Protein AF-A0AAD4HD82-F1 (afdb_monomer_lite)

Sequence (144 aa):
MLFIKELATAGPNADLLGCRVVEIYLRVQLGIKASDGARHDEAADHFTAAVNASALSSKIIHLIYEDLVMLFGWDLRSLLLTTHQKRCQAFLSAGKLDEALKAHQYMMDAIDETAKASCHDWSNEFKEQCNTLAAPYATTSTAP

Secondary structure (DSSP, 8-state):
---HHHHHTT-TT--HHHHHHHHHHHHHHHHHHHHHTT-HHHHHHHHHHHHHHHHTTTTTHHHHHHHHHHHH---HHHHHHHHHHHHHHHHHHTT-HHHHHHHHHHHHHHS-HHHHHHTHHHHHHHHHHHHHHHGGGSSS----

Structure (mmCIF, N/CA/C/O backbone):
data_AF-A0AAD4HD82-F1
#
_entry.id   AF-A0AAD4HD82-F1
#
loop_
_atom_site.group_PDB
_atom_site.id
_atom_site.type_symbol
_atom_site.label_atom_id
_atom_site.label_alt_id
_atom_site.label_comp_id
_atom_site.label_asym_id
_atom_site.label_entity_id
_atom_site.label_seq_id
_atom_site.pdbx_PDB_ins_code
_atom_site.Cartn_x
_atom_site.Cartn_y
_atom_site.Cartn_z
_atom_site.occupancy
_atom_site.B_iso_or_equiv
_atom_site.auth_seq_id
_atom_site.auth_comp_id
_atom_site.auth_asym_id
_atom_site.auth_atom_id
_atom_site.pdbx_PDB_model_num
ATOM 1 N N . MET A 1 1 ? -9.422 -7.283 -20.605 1.00 41.50 1 MET A N 1
ATOM 2 C CA . MET A 1 1 ? -8.234 -6.991 -19.776 1.00 41.50 1 MET A CA 1
ATOM 3 C C . MET A 1 1 ? -7.408 -8.266 -19.766 1.00 41.50 1 MET A C 1
ATOM 5 O O . MET A 1 1 ? -7.819 -9.211 -19.109 1.00 41.50 1 MET A O 1
ATOM 9 N N . LEU A 1 2 ? -6.375 -8.354 -20.615 1.00 45.62 2 LEU A N 1
ATOM 10 C CA . LEU A 1 2 ? -5.562 -9.572 -20.730 1.00 45.62 2 LEU A CA 1
ATOM 11 C C . LEU A 1 2 ? -4.8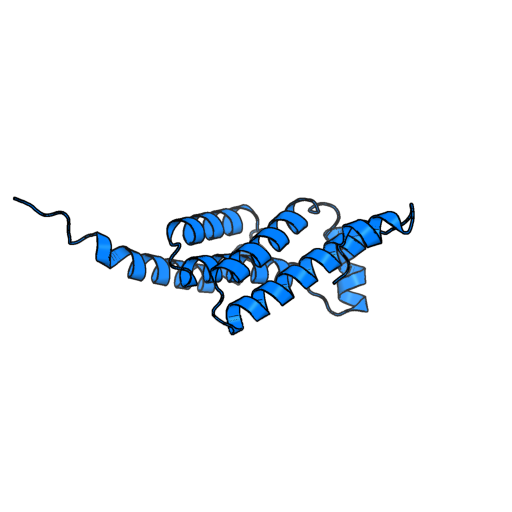33 -9.820 -19.409 1.00 45.62 2 LEU A C 1
ATOM 13 O O . LEU A 1 2 ? -4.219 -8.909 -18.848 1.00 45.62 2 LEU A O 1
ATOM 17 N N . PHE A 1 3 ? -4.940 -11.045 -18.902 1.00 55.19 3 PHE A N 1
ATOM 18 C CA . PHE A 1 3 ? -4.250 -11.458 -17.690 1.00 55.19 3 PHE A CA 1
ATOM 19 C C . PHE A 1 3 ? -2.746 -11.459 -17.967 1.00 55.19 3 PHE A C 1
ATOM 21 O O . PHE A 1 3 ? -2.297 -11.984 -18.978 1.00 55.19 3 PHE A O 1
ATOM 28 N N . ILE A 1 4 ? -1.949 -10.952 -17.028 1.00 54.84 4 ILE A N 1
ATOM 29 C CA . ILE A 1 4 ? -0.473 -10.990 -17.057 1.00 54.84 4 ILE A CA 1
ATOM 30 C C . ILE A 1 4 ? 0.065 -12.407 -17.378 1.00 54.84 4 ILE A C 1
ATOM 32 O O . ILE A 1 4 ? 1.123 -12.557 -17.985 1.00 54.84 4 ILE A O 1
ATOM 36 N N . LYS A 1 5 ? -0.712 -13.454 -17.059 1.00 52.59 5 LYS A N 1
ATOM 37 C CA . LYS A 1 5 ? -0.440 -14.853 -17.424 1.00 52.59 5 LYS A CA 1
ATOM 38 C C . LYS A 1 5 ? -0.403 -15.115 -18.939 1.00 52.59 5 LYS A C 1
ATOM 40 O O . LYS A 1 5 ? 0.426 -15.906 -19.367 1.00 52.59 5 LYS A O 1
ATOM 45 N N . GLU A 1 6 ? -1.242 -14.455 -19.739 1.00 54.25 6 GLU A N 1
ATOM 46 C CA . GLU A 1 6 ? -1.267 -14.605 -21.207 1.00 54.25 6 GLU A CA 1
ATOM 47 C C . GLU A 1 6 ? -0.080 -13.895 -21.882 1.00 54.25 6 GLU A C 1
ATOM 49 O O . GLU A 1 6 ? 0.453 -14.371 -22.885 1.00 54.25 6 GLU A O 1
ATOM 54 N N . LEU A 1 7 ? 0.398 -12.792 -21.295 1.00 53.09 7 LEU A N 1
ATOM 55 C CA . LEU A 1 7 ? 1.620 -12.106 -21.733 1.00 53.09 7 LEU A CA 1
ATOM 56 C C . LEU A 1 7 ? 2.879 -12.940 -21.454 1.00 53.09 7 LEU A C 1
ATOM 58 O O . LEU A 1 7 ? 3.776 -12.991 -22.291 1.00 53.09 7 LEU A O 1
ATOM 62 N N . ALA A 1 8 ? 2.923 -13.657 -20.327 1.00 52.84 8 ALA A N 1
ATOM 63 C CA . ALA A 1 8 ? 4.030 -14.556 -19.995 1.00 52.84 8 ALA A CA 1
ATOM 64 C C . ALA A 1 8 ? 4.108 -15.791 -20.917 1.00 52.84 8 ALA A C 1
ATOM 66 O O . ALA A 1 8 ? 5.189 -16.338 -21.121 1.00 52.84 8 ALA A O 1
ATOM 67 N N . THR A 1 9 ? 2.987 -16.221 -21.508 1.00 55.53 9 THR A N 1
ATOM 68 C CA . THR A 1 9 ? 2.963 -17.332 -22.476 1.00 55.53 9 THR A CA 1
ATOM 69 C C . THR A 1 9 ? 3.421 -16.945 -23.885 1.00 55.53 9 THR A C 1
ATOM 71 O O . THR A 1 9 ? 3.712 -17.832 -24.683 1.00 55.53 9 THR A O 1
ATOM 74 N N . ALA A 1 10 ? 3.515 -15.648 -24.204 1.00 55.28 10 ALA A N 1
ATOM 75 C CA . ALA A 1 10 ? 3.804 -15.166 -25.558 1.00 55.28 10 ALA A CA 1
ATOM 76 C C . ALA A 1 10 ? 5.298 -15.172 -25.948 1.00 55.28 10 ALA A C 1
ATOM 78 O O . ALA A 1 10 ? 5.621 -14.903 -27.105 1.00 55.28 10 ALA A O 1
ATOM 79 N N . GLY A 1 11 ? 6.225 -15.522 -25.048 1.00 50.00 11 GLY A N 1
ATOM 80 C CA . GLY A 1 11 ? 7.613 -15.747 -25.453 1.00 50.00 11 GLY A CA 1
ATOM 81 C C . GLY A 1 11 ? 8.551 -16.171 -24.319 1.00 50.00 11 GLY A C 1
ATOM 82 O O . GLY A 1 11 ? 8.483 -15.601 -23.232 1.00 50.00 11 GLY A O 1
ATOM 83 N N . PRO A 1 12 ? 9.500 -17.096 -24.568 1.00 48.62 12 PRO A N 1
ATOM 84 C CA . PRO A 1 12 ? 10.480 -17.573 -23.580 1.00 48.62 12 PRO A CA 1
ATOM 85 C C . PRO A 1 12 ? 11.552 -16.527 -23.204 1.00 48.62 12 PRO A C 1
ATOM 87 O O . PRO A 1 12 ? 12.563 -16.869 -22.604 1.00 48.62 12 PRO A O 1
ATOM 90 N N . ASN A 1 13 ? 11.335 -15.261 -23.568 1.00 52.34 13 ASN A N 1
ATOM 91 C CA . ASN A 1 13 ? 12.259 -14.141 -23.405 1.00 52.34 13 ASN A CA 1
ATOM 92 C C . ASN A 1 13 ? 11.545 -12.875 -22.892 1.00 52.34 13 ASN A C 1
ATOM 94 O O . ASN A 1 13 ? 12.055 -11.768 -23.051 1.00 52.34 13 ASN A O 1
ATOM 98 N N . ALA A 1 14 ? 10.332 -13.017 -22.340 1.00 55.97 14 ALA A N 1
ATOM 99 C CA . ALA A 1 14 ? 9.658 -11.906 -21.686 1.00 55.97 14 ALA A CA 1
ATOM 100 C C . ALA A 1 14 ? 10.519 -11.467 -20.500 1.00 55.97 14 ALA A C 1
ATOM 102 O O . ALA A 1 14 ? 10.814 -12.275 -19.617 1.00 55.97 14 ALA A O 1
ATOM 103 N N . ASP A 1 15 ? 10.942 -10.205 -20.504 1.00 69.12 15 ASP A N 1
ATOM 104 C CA . ASP A 1 15 ? 11.622 -9.595 -19.372 1.00 69.12 15 ASP A CA 1
ATOM 105 C C . ASP A 1 15 ? 10.680 -9.633 -18.160 1.00 69.12 15 ASP A C 1
ATOM 107 O O . ASP A 1 15 ? 9.839 -8.757 -17.954 1.00 69.12 15 ASP A O 1
ATOM 111 N N . LEU A 1 16 ? 10.793 -10.709 -17.375 1.00 71.44 16 LEU A N 1
ATOM 112 C CA . LEU A 1 16 ? 9.986 -10.982 -16.187 1.00 71.44 16 LEU A CA 1
ATOM 113 C C . LEU A 1 16 ? 10.022 -9.806 -15.206 1.00 71.44 16 LEU A C 1
ATOM 115 O O . LEU A 1 16 ? 9.098 -9.633 -14.412 1.00 71.44 16 LEU A O 1
ATOM 119 N N . LEU A 1 17 ? 11.082 -9.004 -15.258 1.00 71.00 17 LEU A N 1
ATOM 120 C CA . LEU A 1 17 ? 11.306 -7.874 -14.380 1.00 71.00 17 LEU A CA 1
ATOM 121 C C . LEU A 1 17 ? 10.575 -6.642 -14.896 1.00 71.00 17 LEU A C 1
ATOM 123 O O . LEU A 1 17 ? 9.790 -6.067 -14.144 1.00 71.00 17 LEU A O 1
ATOM 127 N N . GLY A 1 18 ? 10.713 -6.316 -16.182 1.00 72.00 18 GLY A N 1
ATOM 128 C CA . GLY A 1 18 ? 9.874 -5.322 -16.849 1.00 72.00 18 GLY A CA 1
ATOM 129 C C . GLY A 1 18 ? 8.381 -5.614 -16.668 1.00 72.00 18 GLY A C 1
ATOM 130 O O . GLY A 1 18 ? 7.620 -4.733 -16.267 1.00 72.00 18 GLY A O 1
ATOM 131 N N . CYS A 1 19 ? 7.955 -6.873 -16.832 1.00 77.69 19 CYS A N 1
ATOM 132 C CA . CYS A 1 19 ? 6.569 -7.281 -16.580 1.00 77.69 19 CYS A CA 1
ATOM 133 C C . CYS A 1 19 ? 6.131 -7.034 -15.129 1.00 77.69 19 CYS A C 1
ATOM 135 O O . CYS A 1 19 ? 5.007 -6.586 -14.902 1.00 77.69 19 CYS A O 1
ATOM 137 N N . ARG A 1 20 ? 7.003 -7.287 -14.146 1.00 78.44 20 ARG A N 1
ATOM 138 C CA . ARG A 1 20 ? 6.706 -7.034 -12.727 1.00 78.44 20 ARG A CA 1
ATOM 139 C C . ARG A 1 20 ? 6.630 -5.554 -12.396 1.00 78.44 20 ARG A C 1
ATOM 141 O O . ARG A 1 20 ? 5.742 -5.160 -11.649 1.00 78.44 20 ARG A O 1
ATOM 148 N N . VAL A 1 21 ? 7.517 -4.729 -12.946 1.00 77.75 21 VAL A N 1
ATOM 149 C CA . VAL A 1 21 ? 7.445 -3.272 -12.764 1.00 77.75 21 VAL A CA 1
ATOM 150 C C . VAL A 1 21 ? 6.123 -2.745 -13.326 1.00 77.75 21 VAL A C 1
ATOM 152 O O . VAL A 1 21 ? 5.422 -1.992 -12.649 1.00 77.75 21 VAL A O 1
ATOM 155 N N . VAL A 1 22 ? 5.742 -3.191 -14.527 1.00 81.44 22 VAL A N 1
ATOM 156 C CA . VAL A 1 22 ? 4.450 -2.843 -15.132 1.00 81.44 22 VAL A CA 1
ATOM 157 C C . VAL A 1 22 ? 3.288 -3.336 -14.266 1.00 81.44 22 VAL A C 1
ATOM 159 O O . VAL A 1 22 ? 2.336 -2.588 -14.052 1.00 81.44 22 VAL A O 1
ATOM 162 N N . GLU A 1 23 ? 3.360 -4.551 -13.716 1.00 86.44 23 GLU A N 1
ATOM 163 C CA . GLU A 1 23 ? 2.347 -5.065 -12.789 1.00 86.44 23 GLU A CA 1
ATOM 164 C C . GLU A 1 23 ? 2.206 -4.177 -11.548 1.00 86.44 23 GLU A C 1
ATOM 166 O O . GLU A 1 23 ? 1.089 -3.770 -11.227 1.00 86.44 23 GLU A O 1
ATOM 171 N N . ILE A 1 24 ? 3.313 -3.839 -10.879 1.00 87.12 24 ILE A N 1
ATOM 172 C CA . ILE A 1 24 ? 3.317 -2.955 -9.705 1.00 87.12 24 ILE A CA 1
ATOM 173 C C . ILE A 1 24 ? 2.646 -1.629 -10.062 1.00 87.12 24 ILE A C 1
ATOM 175 O O . ILE A 1 24 ? 1.708 -1.215 -9.382 1.00 87.12 24 ILE A O 1
ATOM 179 N N . TYR A 1 25 ? 3.064 -0.998 -11.162 1.00 86.62 25 TYR A N 1
ATOM 180 C CA . TYR A 1 25 ? 2.494 0.270 -11.608 1.00 86.62 25 TYR A CA 1
ATOM 181 C C . TYR A 1 25 ? 0.983 0.166 -11.861 1.00 86.62 25 TYR A C 1
ATOM 183 O O . TYR A 1 25 ? 0.209 0.976 -11.347 1.00 86.62 25 TYR A O 1
ATOM 191 N N . LEU A 1 26 ? 0.534 -0.854 -12.598 1.00 90.56 26 LEU A N 1
ATOM 192 C CA . LEU A 1 26 ? -0.886 -1.068 -12.883 1.00 90.56 26 LEU A CA 1
ATOM 193 C C . LEU A 1 26 ? -1.699 -1.285 -11.605 1.00 90.56 26 LEU A C 1
ATOM 195 O O . LEU A 1 26 ? -2.785 -0.722 -11.470 1.00 90.56 26 LEU A O 1
ATOM 199 N N . ARG A 1 27 ? -1.180 -2.061 -10.648 1.00 94.75 27 ARG A N 1
ATOM 200 C CA . ARG A 1 27 ? -1.826 -2.275 -9.346 1.00 94.75 27 ARG A CA 1
ATOM 201 C C . ARG A 1 27 ? -1.955 -0.972 -8.564 1.00 94.75 27 ARG A C 1
ATOM 203 O O . ARG A 1 27 ? -3.026 -0.705 -8.031 1.00 94.75 27 ARG A O 1
ATOM 210 N N . VAL A 1 28 ? -0.923 -0.131 -8.558 1.00 93.00 28 VAL A N 1
ATOM 211 C CA . VAL A 1 28 ? -0.982 1.194 -7.923 1.00 93.00 28 VAL A CA 1
ATOM 212 C C . VAL A 1 28 ? -2.050 2.069 -8.578 1.00 93.00 28 VAL A C 1
ATOM 214 O O . VAL A 1 28 ? -2.867 2.658 -7.875 1.00 93.00 28 VAL A O 1
ATOM 217 N N . GLN A 1 29 ? -2.102 2.116 -9.912 1.00 94.25 29 GLN A N 1
ATOM 218 C CA . GLN A 1 29 ? -3.106 2.903 -10.637 1.00 94.25 29 GLN A CA 1
ATOM 219 C C . GLN A 1 29 ? -4.537 2.417 -10.377 1.00 94.25 29 GLN A C 1
ATOM 221 O O . GLN A 1 29 ? -5.447 3.228 -10.207 1.00 94.25 29 GLN A O 1
ATOM 226 N N . LEU A 1 30 ? -4.750 1.100 -10.319 1.00 96.75 30 LEU A N 1
ATOM 227 C CA . LEU A 1 30 ? -6.048 0.526 -9.959 1.00 96.75 30 LEU A CA 1
ATOM 228 C C . LEU A 1 30 ? -6.427 0.859 -8.512 1.00 96.75 30 LEU A C 1
ATOM 230 O O . LEU A 1 30 ? -7.562 1.259 -8.265 1.00 96.75 30 LEU A O 1
ATOM 234 N N . GLY A 1 31 ? -5.475 0.771 -7.580 1.00 97.31 31 GLY A N 1
ATOM 235 C CA . GLY A 1 31 ? -5.683 1.153 -6.186 1.00 97.31 31 GLY A CA 1
ATOM 236 C C . GLY A 1 31 ? -6.085 2.620 -6.036 1.00 97.31 31 GLY A C 1
ATOM 237 O O . GLY A 1 31 ? -7.051 2.913 -5.341 1.00 97.31 31 GLY A O 1
ATOM 238 N N . ILE A 1 32 ? -5.421 3.536 -6.752 1.00 96.19 32 ILE A N 1
ATOM 239 C CA . ILE A 1 32 ? -5.771 4.968 -6.762 1.00 96.19 32 ILE A CA 1
ATOM 240 C C . ILE A 1 32 ? -7.202 5.171 -7.271 1.00 96.19 32 ILE A C 1
ATOM 242 O O . ILE A 1 32 ? -8.006 5.800 -6.592 1.00 96.19 32 ILE A O 1
ATOM 246 N N . LYS A 1 33 ? -7.561 4.566 -8.410 1.00 97.50 33 LYS A N 1
ATOM 247 C CA . LYS A 1 33 ? -8.926 4.658 -8.959 1.00 97.50 33 LYS A CA 1
ATOM 248 C C . LYS A 1 33 ? -9.989 4.085 -8.020 1.00 97.50 33 LYS A C 1
ATOM 250 O O . LYS A 1 33 ? -11.115 4.580 -7.994 1.00 97.50 33 LYS A O 1
ATOM 255 N N . ALA A 1 34 ? -9.668 3.017 -7.293 1.00 97.50 34 ALA A N 1
ATOM 256 C CA . ALA A 1 34 ? -10.557 2.450 -6.287 1.00 97.50 34 ALA A CA 1
ATOM 257 C C . ALA A 1 34 ? -10.704 3.392 -5.081 1.00 97.50 34 ALA A C 1
ATOM 259 O O . ALA A 1 34 ? -11.831 3.642 -4.656 1.00 97.50 34 ALA A O 1
ATOM 260 N N . SER A 1 35 ? -9.606 3.987 -4.597 1.00 94.88 35 SER A N 1
ATOM 261 C CA . SER A 1 35 ? -9.622 5.003 -3.535 1.00 94.88 35 SER A CA 1
ATOM 262 C C . SER A 1 35 ? -10.459 6.226 -3.909 1.00 94.88 35 SER A C 1
ATOM 264 O O . SER A 1 35 ? -11.321 6.614 -3.124 1.00 94.88 35 SER A O 1
ATOM 266 N N . ASP A 1 36 ? -10.261 6.789 -5.104 1.00 96.44 36 ASP A N 1
ATOM 267 C CA . ASP A 1 36 ? -11.011 7.957 -5.592 1.00 96.44 36 ASP A CA 1
ATOM 268 C C . ASP A 1 36 ? -12.513 7.654 -5.723 1.00 96.44 36 ASP A C 1
ATOM 270 O O . ASP A 1 36 ? -13.361 8.525 -5.546 1.00 96.44 36 ASP A O 1
ATOM 274 N N . GLY A 1 37 ? -12.850 6.392 -6.004 1.00 95.94 37 GLY A N 1
ATOM 275 C CA . GLY A 1 37 ? -14.220 5.890 -6.045 1.00 95.94 37 GLY A CA 1
ATOM 276 C C . GLY A 1 37 ? -14.775 5.410 -4.700 1.00 95.94 37 GLY A C 1
ATOM 277 O O . GLY A 1 37 ? -15.787 4.713 -4.717 1.00 95.94 37 GLY A O 1
ATOM 278 N N . ALA A 1 38 ? -14.112 5.704 -3.574 1.00 95.81 38 ALA A N 1
ATOM 279 C CA . ALA A 1 38 ? -14.470 5.261 -2.219 1.00 95.81 38 ALA A CA 1
ATOM 280 C C . ALA A 1 38 ? -14.586 3.728 -2.032 1.00 95.81 38 ALA A C 1
ATOM 282 O O . ALA A 1 38 ? -15.199 3.243 -1.081 1.00 95.81 38 ALA A O 1
ATOM 283 N N . ARG A 1 39 ? -13.973 2.933 -2.919 1.00 97.50 39 ARG A N 1
ATOM 284 C CA . ARG A 1 39 ? -13.907 1.464 -2.829 1.00 97.50 39 ARG A CA 1
ATOM 285 C C . ARG A 1 39 ? -12.654 1.054 -2.059 1.00 97.50 39 ARG A C 1
ATOM 287 O O . ARG A 1 39 ? -11.693 0.537 -2.624 1.00 97.50 39 ARG A O 1
ATOM 294 N N . HIS A 1 40 ? -12.642 1.355 -0.763 1.00 97.00 40 HIS A N 1
ATOM 295 C CA . HIS A 1 40 ? -11.437 1.272 0.069 1.00 97.00 40 HIS A CA 1
ATOM 296 C C . HIS A 1 40 ? -10.895 -0.155 0.253 1.00 97.00 40 HIS A C 1
ATOM 298 O O . HIS A 1 40 ? -9.678 -0.331 0.263 1.00 97.00 40 HIS A O 1
ATOM 304 N N . ASP A 1 41 ? -11.761 -1.172 0.296 1.00 97.62 41 ASP A N 1
ATOM 305 C CA . ASP A 1 41 ? -11.337 -2.580 0.325 1.00 97.62 41 ASP A CA 1
ATOM 306 C C . ASP A 1 41 ? -10.605 -2.994 -0.959 1.00 97.62 41 ASP A C 1
ATOM 308 O O . ASP A 1 41 ? -9.491 -3.511 -0.909 1.00 97.62 41 ASP A O 1
ATOM 312 N N . GLU A 1 42 ? -11.189 -2.688 -2.120 1.00 97.56 42 GLU A N 1
ATOM 313 C CA . GLU A 1 42 ? -10.578 -2.957 -3.429 1.00 97.56 42 GLU A CA 1
ATOM 314 C C . GLU A 1 42 ? -9.246 -2.205 -3.582 1.00 97.56 42 GLU A C 1
ATOM 316 O O . GLU A 1 42 ? -8.261 -2.747 -4.090 1.00 97.56 42 GLU A O 1
ATOM 321 N N . ALA A 1 43 ? -9.187 -0.963 -3.092 1.00 98.06 43 ALA A N 1
ATOM 322 C CA . ALA A 1 43 ? -7.956 -0.187 -3.071 1.00 98.06 43 ALA A CA 1
ATOM 323 C C . ALA A 1 43 ? -6.872 -0.863 -2.219 1.00 98.06 43 ALA A C 1
ATOM 325 O O . ALA A 1 43 ? -5.730 -1.000 -2.669 1.00 98.06 43 ALA A O 1
ATOM 326 N N . ALA A 1 44 ? -7.224 -1.325 -1.015 1.00 97.69 44 ALA A N 1
ATOM 327 C CA . ALA A 1 44 ? -6.304 -2.018 -0.120 1.00 97.69 44 ALA A CA 1
ATOM 328 C C . ALA A 1 44 ? -5.776 -3.323 -0.738 1.00 97.69 44 ALA A C 1
ATOM 330 O O . ALA A 1 44 ? -4.571 -3.589 -0.661 1.00 97.69 44 ALA A O 1
ATOM 331 N N . ASP A 1 45 ? -6.628 -4.091 -1.420 1.00 98.00 45 ASP A N 1
ATOM 332 C CA . ASP A 1 45 ? -6.235 -5.311 -2.134 1.00 98.00 45 ASP A CA 1
ATOM 333 C C . ASP A 1 45 ? -5.244 -5.012 -3.265 1.00 98.00 45 ASP A C 1
ATOM 335 O O . ASP A 1 45 ? -4.219 -5.687 -3.414 1.00 98.00 45 ASP A O 1
ATOM 339 N N . HIS A 1 46 ? -5.501 -3.964 -4.049 1.00 98.06 46 HIS A N 1
ATOM 340 C CA . HIS A 1 46 ? -4.607 -3.540 -5.122 1.00 98.06 46 HIS A CA 1
ATOM 341 C C . HIS A 1 46 ? -3.246 -3.063 -4.609 1.00 98.06 46 HIS A C 1
ATOM 343 O O . HIS A 1 46 ? -2.218 -3.514 -5.122 1.00 98.06 46 HIS A O 1
ATOM 349 N N . PHE A 1 47 ? -3.206 -2.221 -3.573 1.00 96.94 47 PHE A N 1
ATOM 350 C CA . PHE A 1 47 ? -1.936 -1.792 -2.982 1.00 96.94 47 PHE A CA 1
ATOM 351 C C . PHE A 1 47 ? -1.196 -2.946 -2.293 1.00 96.94 47 PHE A C 1
ATOM 353 O O . PHE A 1 47 ? 0.030 -3.019 -2.361 1.00 96.94 47 PHE A O 1
ATOM 360 N N . THR A 1 48 ? -1.911 -3.895 -1.686 1.00 96.12 48 THR A N 1
ATOM 361 C CA . THR A 1 48 ? -1.306 -5.107 -1.114 1.00 96.12 48 THR A CA 1
ATOM 362 C C . THR A 1 48 ? -0.663 -5.969 -2.195 1.00 96.12 48 THR A C 1
ATOM 364 O O . THR A 1 48 ? 0.482 -6.395 -2.040 1.00 96.12 48 THR A O 1
ATOM 367 N N . ALA A 1 49 ? -1.347 -6.173 -3.322 1.00 94.31 49 ALA A N 1
ATOM 368 C CA . ALA A 1 49 ? -0.785 -6.890 -4.461 1.00 94.31 49 ALA A CA 1
ATOM 369 C C . ALA A 1 49 ? 0.469 -6.193 -5.022 1.00 94.31 49 ALA A C 1
ATOM 371 O O . ALA A 1 49 ? 1.450 -6.872 -5.322 1.00 94.31 49 ALA A O 1
ATOM 372 N N . ALA A 1 50 ? 0.473 -4.855 -5.102 1.00 91.88 50 ALA A N 1
ATOM 373 C CA . ALA A 1 50 ? 1.643 -4.080 -5.521 1.00 91.88 50 ALA A CA 1
ATOM 374 C C . ALA A 1 50 ? 2.851 -4.290 -4.587 1.00 91.88 50 ALA A C 1
ATOM 376 O O . ALA A 1 50 ? 3.946 -4.589 -5.062 1.00 91.88 50 ALA A O 1
ATOM 377 N N . VAL A 1 51 ? 2.650 -4.201 -3.265 1.00 90.06 51 VAL A N 1
ATOM 378 C CA . VAL A 1 51 ? 3.718 -4.423 -2.268 1.00 90.06 51 VAL A CA 1
ATOM 379 C C . VAL A 1 51 ? 4.249 -5.862 -2.312 1.00 90.06 51 VAL A C 1
ATOM 381 O O . VAL A 1 51 ? 5.452 -6.099 -2.215 1.00 90.06 51 VAL A O 1
ATOM 384 N N . ASN A 1 52 ? 3.376 -6.851 -2.497 1.00 88.81 52 ASN A N 1
ATOM 385 C CA . ASN A 1 52 ? 3.811 -8.245 -2.595 1.00 88.81 52 ASN A CA 1
ATOM 386 C C . ASN A 1 52 ? 4.639 -8.499 -3.865 1.00 88.81 52 ASN A C 1
ATOM 388 O O . ASN A 1 52 ? 5.606 -9.262 -3.834 1.00 88.81 52 ASN A O 1
ATOM 392 N N . ALA A 1 53 ? 4.297 -7.833 -4.971 1.00 83.88 53 ALA A N 1
ATOM 393 C CA . ALA A 1 53 ? 5.069 -7.905 -6.207 1.00 83.88 53 ALA A CA 1
ATOM 394 C C . ALA A 1 53 ? 6.449 -7.226 -6.078 1.00 83.88 53 ALA A C 1
ATOM 396 O O . ALA A 1 53 ? 7.420 -7.714 -6.661 1.00 83.88 53 ALA A O 1
ATOM 397 N N . SER A 1 54 ? 6.572 -6.156 -5.278 1.00 77.94 54 SER A N 1
ATOM 398 C CA . SER A 1 54 ? 7.847 -5.457 -5.053 1.00 77.94 54 SER A CA 1
ATOM 399 C C . SER A 1 54 ? 8.795 -6.195 -4.099 1.00 77.94 54 SER A C 1
ATOM 401 O O . SER A 1 54 ? 10.009 -6.171 -4.311 1.00 77.94 54 SER A O 1
ATOM 403 N N . ALA A 1 55 ? 8.271 -6.902 -3.089 1.00 69.88 55 ALA A N 1
ATOM 404 C CA . ALA A 1 55 ? 9.067 -7.655 -2.109 1.00 69.88 55 ALA A CA 1
ATOM 405 C C . ALA A 1 55 ? 9.957 -8.742 -2.746 1.00 69.88 55 ALA A C 1
ATOM 407 O O . ALA A 1 55 ? 11.024 -9.076 -2.234 1.00 69.88 55 ALA A O 1
ATOM 408 N N . LEU A 1 56 ? 9.559 -9.261 -3.909 1.00 56.00 56 LEU A N 1
ATOM 409 C CA . LEU A 1 56 ? 10.283 -10.298 -4.644 1.00 56.00 56 LEU A CA 1
ATOM 410 C C . LEU A 1 56 ? 11.453 -9.760 -5.496 1.00 56.00 56 LEU A C 1
ATOM 412 O O . LEU A 1 56 ? 12.020 -10.527 -6.276 1.00 56.00 56 LEU A O 1
ATOM 416 N N . SER A 1 57 ? 11.796 -8.466 -5.401 1.00 57.06 57 SER A N 1
ATOM 417 C CA . SER A 1 57 ? 12.679 -7.786 -6.365 1.00 57.06 57 SER A CA 1
ATOM 418 C C . SER A 1 57 ? 13.868 -7.010 -5.763 1.00 57.06 57 SER A C 1
ATOM 420 O O . SER A 1 57 ? 14.552 -6.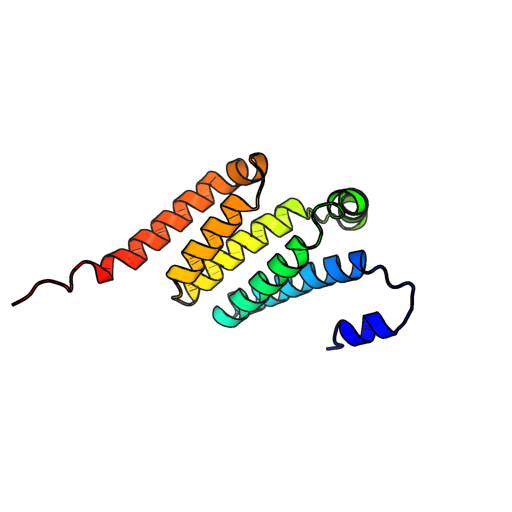305 -6.504 1.00 57.06 57 SER A O 1
ATOM 422 N N . SER A 1 58 ? 14.172 -7.124 -4.462 1.00 53.53 58 SER A N 1
ATOM 423 C CA . SER A 1 58 ? 15.102 -6.205 -3.759 1.00 53.53 58 SER A CA 1
ATOM 424 C C . SER A 1 58 ? 16.499 -6.043 -4.387 1.00 53.53 58 SER A C 1
ATOM 426 O O . SER A 1 58 ? 17.028 -4.937 -4.415 1.00 53.53 58 SER A O 1
ATOM 428 N N . LYS A 1 59 ? 17.088 -7.100 -4.964 1.00 51.25 59 LYS A N 1
ATOM 429 C CA . LYS A 1 59 ? 18.392 -7.016 -5.662 1.00 51.25 59 LYS A CA 1
ATOM 430 C C . LYS A 1 59 ? 18.314 -6.432 -7.073 1.00 51.25 59 LYS A C 1
ATOM 432 O O . LYS A 1 59 ? 19.324 -5.998 -7.610 1.00 51.25 59 LYS A O 1
ATOM 437 N N . ILE A 1 60 ? 17.134 -6.451 -7.678 1.00 52.12 60 ILE A N 1
ATOM 438 C CA . ILE A 1 60 ? 16.932 -6.157 -9.098 1.00 52.12 60 ILE A CA 1
ATOM 439 C C . ILE A 1 60 ? 16.359 -4.754 -9.300 1.00 52.12 60 ILE A C 1
ATOM 441 O O . ILE A 1 60 ? 16.649 -4.123 -10.312 1.00 52.12 60 ILE A O 1
ATOM 445 N N . ILE A 1 61 ? 15.642 -4.226 -8.297 1.00 57.00 61 ILE A N 1
ATOM 446 C CA . ILE A 1 61 ? 15.179 -2.833 -8.286 1.00 57.00 61 ILE A CA 1
ATOM 447 C C . ILE A 1 61 ? 16.350 -1.893 -8.551 1.00 57.00 61 ILE A C 1
ATOM 449 O O . ILE A 1 61 ? 16.166 -0.985 -9.337 1.00 57.00 61 ILE A O 1
ATOM 453 N N . HIS A 1 62 ? 17.542 -2.155 -7.999 1.00 58.38 62 HIS A N 1
ATOM 454 C CA . HIS A 1 62 ? 18.740 -1.345 -8.241 1.00 58.38 62 HIS A CA 1
ATOM 455 C C . HIS A 1 62 ? 19.251 -1.364 -9.690 1.00 58.38 62 HIS A C 1
ATOM 457 O O . HIS A 1 62 ? 19.775 -0.352 -10.136 1.00 58.38 62 HIS A O 1
ATOM 463 N N . LEU A 1 63 ? 19.108 -2.475 -10.422 1.00 54.47 63 LEU A N 1
ATOM 464 C CA . LEU A 1 63 ? 19.687 -2.625 -11.764 1.00 54.47 63 LEU A CA 1
ATOM 465 C C . LEU A 1 63 ? 18.812 -1.986 -12.854 1.00 54.47 63 LEU A C 1
ATOM 467 O O . LEU A 1 63 ? 19.331 -1.444 -13.817 1.00 54.47 63 LEU A O 1
ATOM 471 N N . ILE A 1 64 ? 17.488 -2.034 -12.687 1.00 59.56 64 ILE A N 1
ATOM 472 C CA . ILE A 1 64 ? 16.505 -1.473 -13.638 1.00 59.56 64 ILE A CA 1
ATOM 473 C C . ILE A 1 64 ? 16.077 -0.054 -13.209 1.00 59.56 64 ILE A C 1
ATOM 475 O O . ILE A 1 64 ? 15.364 0.643 -13.930 1.00 59.56 64 ILE A O 1
ATOM 479 N N . TYR A 1 65 ? 16.516 0.383 -12.020 1.00 63.00 65 TYR A N 1
ATOM 480 C CA . TYR A 1 65 ? 16.218 1.698 -11.457 1.00 63.00 65 TYR A CA 1
ATOM 481 C C . TYR A 1 65 ? 16.641 2.817 -12.399 1.00 63.00 65 TYR A C 1
ATOM 483 O O . TYR A 1 65 ? 15.847 3.698 -12.708 1.00 63.00 65 TYR A O 1
ATOM 491 N N . GLU A 1 66 ? 1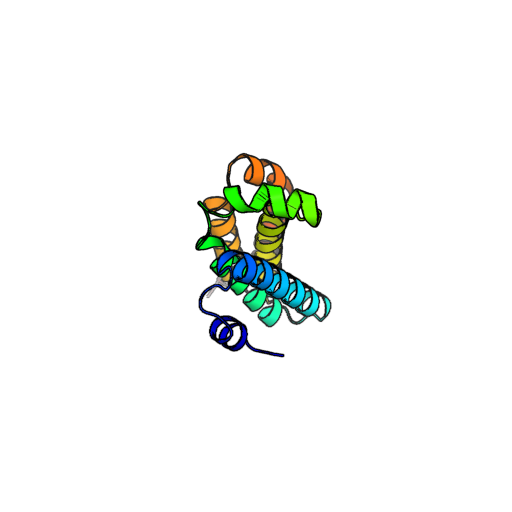7.898 2.778 -12.841 1.00 61.72 66 GLU A N 1
ATOM 492 C CA . GLU A 1 66 ? 18.507 3.878 -13.584 1.00 61.72 66 GLU A CA 1
ATOM 493 C C . GLU A 1 66 ? 17.871 4.013 -14.965 1.00 61.72 66 GLU A C 1
ATOM 495 O O . GLU A 1 66 ? 17.490 5.117 -15.350 1.00 61.72 66 GLU A O 1
ATOM 500 N N . ASP A 1 67 ? 17.640 2.893 -15.652 1.00 64.31 67 ASP A N 1
ATOM 501 C CA . ASP A 1 67 ? 17.031 2.886 -16.981 1.00 64.31 67 ASP A CA 1
ATOM 502 C C . ASP A 1 67 ? 15.578 3.376 -16.949 1.00 64.31 67 ASP A C 1
ATOM 504 O O . ASP A 1 67 ? 15.174 4.177 -17.789 1.00 64.31 67 ASP A O 1
ATOM 508 N N . LEU A 1 68 ? 14.775 2.956 -15.966 1.00 65.62 68 LEU A N 1
ATOM 509 C CA . LEU A 1 68 ? 13.368 3.367 -15.879 1.00 65.62 68 LEU A CA 1
ATOM 510 C C . LEU A 1 68 ? 13.195 4.803 -15.380 1.00 65.62 68 LEU A C 1
ATOM 512 O O . LEU A 1 68 ? 12.317 5.520 -15.869 1.00 65.62 68 LEU A O 1
ATOM 516 N N . VAL A 1 69 ? 14.039 5.243 -14.443 1.00 65.81 69 VAL A N 1
ATOM 517 C CA . VAL A 1 69 ? 14.101 6.650 -14.028 1.00 65.81 69 VAL A CA 1
ATOM 518 C C . VAL A 1 69 ? 14.497 7.519 -15.221 1.00 65.81 69 VAL A C 1
ATOM 520 O O . VAL A 1 69 ? 13.855 8.536 -15.465 1.00 65.81 69 VAL A O 1
ATOM 523 N N . MET A 1 70 ? 15.504 7.113 -15.999 1.00 65.56 70 MET A N 1
ATOM 524 C CA . MET A 1 70 ? 16.000 7.891 -17.135 1.00 65.56 70 MET A CA 1
ATOM 525 C C . MET A 1 70 ? 15.014 7.924 -18.308 1.00 65.56 70 MET A C 1
ATOM 527 O O . MET A 1 70 ? 14.809 8.981 -18.901 1.00 65.56 70 MET A O 1
ATOM 531 N N . LEU A 1 71 ? 14.389 6.792 -18.644 1.00 67.56 71 LEU A N 1
ATOM 532 C CA . LEU A 1 71 ? 13.506 6.681 -19.810 1.00 67.56 71 LEU A CA 1
ATOM 533 C C . LEU A 1 71 ? 12.089 7.197 -19.549 1.00 67.56 71 LEU A C 1
ATOM 535 O O . LEU A 1 71 ? 11.469 7.760 -20.451 1.00 67.56 71 LEU A O 1
ATOM 539 N N . PHE A 1 72 ? 11.563 7.003 -18.337 1.00 69.56 72 PHE A N 1
ATOM 540 C CA . PHE A 1 72 ? 10.157 7.280 -18.026 1.00 69.56 72 PHE A CA 1
ATOM 541 C C . PHE A 1 72 ? 9.963 8.277 -16.878 1.00 69.56 72 PHE A C 1
ATOM 543 O O . PHE A 1 72 ? 8.823 8.631 -16.574 1.00 69.56 72 PHE A O 1
ATOM 550 N N . GLY A 1 73 ? 11.040 8.737 -16.229 1.00 71.81 73 GLY A N 1
ATOM 551 C CA . GLY A 1 73 ? 10.955 9.620 -15.062 1.00 71.81 73 GLY A CA 1
ATOM 552 C C . GLY A 1 73 ? 10.377 8.930 -13.824 1.00 71.81 73 GLY A C 1
ATOM 553 O O . GLY A 1 73 ? 9.859 9.596 -12.930 1.00 71.81 73 GLY A O 1
ATOM 554 N N . TRP A 1 74 ? 10.386 7.594 -13.783 1.00 75.12 74 TRP A N 1
ATOM 555 C CA . TRP A 1 74 ? 9.744 6.827 -12.718 1.00 75.12 74 TRP A CA 1
ATOM 556 C C . TRP A 1 74 ? 10.644 6.719 -11.492 1.00 75.12 74 TRP A C 1
ATOM 558 O O . TRP A 1 74 ? 11.519 5.862 -11.436 1.00 75.12 74 TRP A O 1
ATOM 568 N N . ASP A 1 75 ? 10.386 7.536 -10.472 1.00 77.31 75 ASP A N 1
ATOM 569 C CA . ASP A 1 75 ? 10.994 7.353 -9.152 1.00 77.31 75 ASP A CA 1
ATOM 570 C C . ASP A 1 75 ? 10.363 6.143 -8.444 1.00 77.31 75 ASP A C 1
ATOM 572 O O . ASP A 1 75 ? 9.353 6.250 -7.745 1.00 77.31 75 ASP A O 1
ATOM 576 N N . LEU A 1 76 ? 10.952 4.963 -8.653 1.00 76.44 76 LEU A N 1
ATOM 577 C CA . LEU A 1 76 ? 10.448 3.711 -8.088 1.00 76.44 76 LEU A CA 1
ATOM 578 C C . LEU A 1 76 ? 10.527 3.680 -6.553 1.00 76.44 76 LEU A C 1
ATOM 580 O O . LEU A 1 76 ? 9.696 3.021 -5.925 1.00 76.44 76 LEU A O 1
ATOM 584 N N . ARG A 1 77 ? 11.480 4.392 -5.931 1.00 78.38 77 ARG A N 1
ATOM 585 C CA . ARG A 1 77 ? 11.567 4.498 -4.465 1.00 78.38 77 ARG A CA 1
ATOM 586 C C . ARG A 1 77 ? 10.381 5.288 -3.933 1.00 78.38 77 ARG A C 1
ATOM 588 O O . ARG A 1 77 ? 9.699 4.811 -3.025 1.00 78.38 77 ARG A O 1
ATOM 595 N N . SER A 1 78 ? 10.109 6.454 -4.517 1.00 83.19 78 SER A N 1
ATOM 596 C CA . SER A 1 78 ? 8.938 7.256 -4.153 1.00 83.19 78 SER A CA 1
ATOM 597 C C . SER A 1 78 ? 7.634 6.519 -4.458 1.00 83.19 78 SER A C 1
ATOM 599 O O . SER A 1 78 ? 6.729 6.499 -3.622 1.00 83.19 78 SER A O 1
ATOM 601 N N . LEU A 1 79 ? 7.552 5.813 -5.593 1.00 84.56 79 LEU A N 1
ATOM 602 C CA . LEU A 1 79 ? 6.399 4.981 -5.941 1.00 84.56 79 LEU A CA 1
ATOM 603 C C . LEU A 1 79 ? 6.138 3.914 -4.874 1.00 84.56 79 LEU A C 1
ATOM 605 O O . LEU A 1 79 ? 4.999 3.757 -4.432 1.00 84.56 79 LEU A O 1
ATOM 609 N N . LEU A 1 80 ? 7.175 3.192 -4.443 1.00 85.94 80 LEU A N 1
ATOM 610 C CA . LEU A 1 80 ? 7.037 2.137 -3.447 1.00 85.94 80 LEU A CA 1
ATOM 611 C C . LEU A 1 80 ? 6.621 2.706 -2.087 1.00 85.94 80 LEU A C 1
ATOM 613 O O . LEU A 1 80 ? 5.653 2.223 -1.499 1.00 85.94 80 LEU A O 1
ATOM 617 N N . LEU A 1 81 ? 7.289 3.764 -1.619 1.00 90.06 81 LEU A N 1
ATOM 618 C CA . LEU A 1 81 ? 6.934 4.441 -0.370 1.00 90.06 81 LEU A CA 1
ATOM 619 C C . LEU A 1 81 ? 5.480 4.933 -0.395 1.00 90.06 81 LEU A C 1
ATOM 621 O O . LEU A 1 81 ? 4.695 4.602 0.492 1.00 90.06 81 LEU A O 1
ATOM 625 N N . THR A 1 82 ? 5.091 5.633 -1.461 1.00 91.62 82 THR A N 1
ATOM 626 C CA . THR A 1 82 ? 3.718 6.122 -1.654 1.00 91.62 82 THR A CA 1
ATOM 627 C C . THR A 1 82 ? 2.711 4.971 -1.678 1.00 91.62 82 THR A C 1
ATOM 629 O O . THR A 1 82 ? 1.611 5.089 -1.140 1.00 91.62 82 THR A O 1
ATOM 632 N N . THR A 1 83 ? 3.073 3.831 -2.270 1.00 93.75 83 THR A N 1
ATOM 633 C CA . THR A 1 83 ? 2.217 2.635 -2.309 1.00 93.75 83 THR A CA 1
ATOM 634 C C . THR A 1 83 ? 1.984 2.075 -0.911 1.00 93.75 83 THR A C 1
ATOM 636 O O . THR A 1 83 ? 0.846 1.757 -0.563 1.00 93.75 83 THR A O 1
ATOM 639 N N . HIS A 1 84 ? 3.026 1.996 -0.080 1.00 94.69 84 HIS A N 1
ATOM 640 C CA . HIS A 1 84 ? 2.878 1.585 1.313 1.00 94.69 84 HIS A CA 1
ATOM 641 C C . HIS A 1 84 ? 1.976 2.538 2.103 1.00 94.69 84 HIS A C 1
ATOM 643 O O . HIS A 1 84 ? 1.070 2.075 2.798 1.00 94.69 84 HIS A O 1
ATOM 649 N N . GLN A 1 85 ? 2.174 3.851 1.961 1.00 96.44 85 GLN A N 1
ATOM 650 C CA . GLN A 1 85 ? 1.348 4.862 2.625 1.00 96.44 85 GLN A CA 1
ATOM 651 C C . GLN A 1 85 ? -0.123 4.748 2.209 1.00 96.44 85 GLN A C 1
ATOM 653 O O . GLN A 1 85 ? -1.014 4.673 3.056 1.00 96.44 85 GLN A O 1
ATOM 658 N N . LYS A 1 86 ? -0.385 4.639 0.899 1.00 96.81 86 LYS A N 1
ATOM 659 C CA . LYS A 1 86 ? -1.737 4.457 0.355 1.00 96.81 86 LYS A CA 1
ATOM 660 C C . LYS A 1 86 ? -2.380 3.146 0.805 1.00 96.81 86 LYS A C 1
ATOM 662 O O . LYS A 1 86 ? -3.577 3.143 1.072 1.00 96.81 86 LYS A O 1
ATOM 667 N N . ARG A 1 87 ? -1.614 2.059 0.955 1.00 97.62 87 ARG A N 1
ATOM 668 C CA . ARG A 1 87 ? -2.110 0.799 1.534 1.00 97.62 87 ARG A CA 1
ATOM 669 C C . ARG A 1 87 ? -2.606 0.998 2.966 1.00 97.62 87 ARG A C 1
ATOM 671 O O . ARG A 1 87 ? -3.702 0.553 3.290 1.00 97.62 87 ARG A O 1
ATOM 678 N N . CYS A 1 88 ? -1.814 1.669 3.803 1.00 97.69 88 CYS A N 1
ATOM 679 C CA . CYS A 1 88 ? -2.190 1.961 5.188 1.00 97.69 88 CYS A CA 1
ATOM 680 C C . CYS A 1 88 ? -3.468 2.806 5.237 1.00 97.69 88 CYS A C 1
ATOM 682 O O . CYS A 1 88 ? -4.414 2.453 5.937 1.00 97.69 88 CYS A O 1
ATOM 684 N N . GLN A 1 89 ? -3.526 3.869 4.427 1.00 97.94 89 GLN A N 1
ATOM 685 C CA . GLN A 1 89 ? -4.700 4.735 4.352 1.00 97.94 89 GLN A CA 1
ATOM 686 C C . GLN A 1 89 ? -5.938 3.992 3.840 1.00 97.94 89 GLN A C 1
ATOM 688 O O . GLN A 1 89 ? -7.023 4.194 4.367 1.00 97.94 89 GLN A O 1
ATOM 693 N N . ALA A 1 90 ? -5.793 3.116 2.842 1.00 98.00 90 ALA A N 1
ATOM 694 C CA . ALA A 1 90 ? -6.906 2.342 2.303 1.00 98.00 90 ALA A CA 1
ATOM 695 C C . ALA A 1 90 ? -7.515 1.408 3.359 1.00 98.00 90 ALA A C 1
ATOM 697 O O . ALA A 1 90 ? -8.736 1.370 3.488 1.00 98.00 90 ALA A O 1
ATOM 698 N N . PHE A 1 91 ? -6.689 0.723 4.161 1.00 98.38 91 PHE A N 1
ATOM 699 C CA . PHE A 1 91 ? -7.190 -0.063 5.292 1.00 98.38 91 PHE A CA 1
ATOM 700 C C . PHE A 1 91 ? -7.900 0.811 6.326 1.00 98.38 91 PHE A C 1
ATOM 702 O O . PHE A 1 91 ? -9.003 0.476 6.755 1.00 98.38 91 PHE A O 1
ATOM 709 N N . LEU A 1 92 ? -7.316 1.959 6.677 1.00 97.00 92 LEU A N 1
ATOM 710 C CA . LEU A 1 92 ? -7.922 2.872 7.642 1.00 97.00 92 LEU A CA 1
ATOM 711 C C . LEU A 1 92 ? -9.285 3.388 7.154 1.00 97.00 92 LEU A C 1
ATOM 713 O O . LEU A 1 92 ? -10.268 3.330 7.887 1.00 97.00 92 LEU A O 1
ATOM 717 N N . SER A 1 93 ? -9.372 3.815 5.892 1.00 96.19 93 SER A N 1
ATOM 718 C CA . SER A 1 93 ? -10.614 4.271 5.257 1.00 96.19 93 SER A CA 1
ATOM 719 C C . SER A 1 93 ? -11.651 3.159 5.074 1.00 96.19 93 SER A C 1
ATOM 721 O O . SER A 1 93 ? -12.843 3.448 5.028 1.00 96.19 93 SER A O 1
ATOM 723 N N . ALA A 1 94 ? -11.231 1.894 5.012 1.00 96.31 94 ALA A N 1
ATOM 724 C CA . ALA A 1 94 ? -12.126 0.738 5.036 1.00 96.31 94 ALA A CA 1
ATOM 725 C C . ALA A 1 94 ? -12.621 0.381 6.456 1.00 96.31 94 ALA A C 1
ATOM 727 O O . ALA A 1 94 ? -13.338 -0.602 6.625 1.00 96.31 94 ALA A O 1
ATOM 728 N N . GLY A 1 95 ? -12.227 1.138 7.490 1.00 95.25 95 GLY A N 1
ATOM 729 C CA . GLY A 1 95 ? -12.558 0.847 8.889 1.00 95.25 95 GLY A CA 1
ATOM 730 C C . GLY A 1 95 ? -11.756 -0.314 9.490 1.00 95.25 95 GLY A C 1
ATOM 731 O O . GLY A 1 95 ? -12.102 -0.814 10.558 1.00 95.25 95 GLY A O 1
ATOM 732 N N . LYS A 1 96 ? -10.684 -0.749 8.821 1.00 96.50 96 LYS A N 1
ATOM 733 C CA . LYS A 1 96 ? -9.847 -1.899 9.191 1.00 96.50 96 LYS A CA 1
ATOM 734 C C . LYS A 1 96 ? -8.602 -1.441 9.950 1.00 96.50 96 LYS A C 1
ATOM 736 O O . LYS A 1 96 ? -7.494 -1.422 9.412 1.00 96.50 96 LYS A O 1
ATOM 741 N N . LEU A 1 97 ? -8.805 -0.987 11.189 1.00 96.44 97 LEU A N 1
ATOM 742 C CA . LEU A 1 97 ? -7.756 -0.366 12.008 1.00 96.44 97 LEU A CA 1
ATOM 743 C C . LEU A 1 97 ? -6.573 -1.313 12.273 1.00 96.44 97 LEU A C 1
ATOM 745 O O . LEU A 1 97 ? -5.419 -0.912 12.120 1.00 96.44 97 LEU A O 1
ATOM 749 N N . ASP A 1 98 ? -6.845 -2.573 12.613 1.00 96.31 98 ASP A N 1
ATOM 750 C CA . ASP A 1 98 ? -5.803 -3.565 12.905 1.00 96.31 98 ASP A CA 1
ATOM 751 C C . ASP A 1 98 ? -4.926 -3.846 11.679 1.00 96.31 98 ASP A C 1
ATOM 753 O O . ASP A 1 98 ? -3.699 -3.933 11.775 1.00 96.31 98 ASP A O 1
ATOM 757 N N . GLU A 1 99 ? -5.536 -3.975 10.502 1.00 97.69 99 GLU A N 1
ATOM 758 C CA . GLU A 1 99 ? -4.842 -4.143 9.230 1.00 97.69 99 GLU A CA 1
ATOM 759 C C . GLU A 1 99 ? -4.035 -2.898 8.863 1.00 97.69 99 GLU A C 1
ATOM 761 O O . GLU A 1 99 ? -2.911 -3.030 8.378 1.00 97.69 99 GLU A O 1
ATOM 766 N N . ALA A 1 100 ? -4.561 -1.701 9.134 1.00 97.56 100 ALA A N 1
ATOM 767 C CA . ALA A 1 100 ? -3.863 -0.444 8.894 1.00 97.56 100 ALA A CA 1
ATOM 768 C C . ALA A 1 100 ? -2.585 -0.340 9.749 1.00 97.56 100 ALA A C 1
ATOM 770 O O . ALA A 1 100 ? -1.515 -0.022 9.225 1.00 97.56 100 ALA A O 1
ATOM 771 N N . LEU A 1 101 ? -2.663 -0.695 11.037 1.00 97.06 101 LEU A N 1
ATOM 772 C CA . LEU A 1 101 ? -1.516 -0.720 11.950 1.00 97.06 101 LEU A CA 1
ATOM 773 C C . LEU A 1 101 ? -0.483 -1.785 11.556 1.00 97.06 101 LEU A C 1
ATOM 775 O O . LEU A 1 101 ? 0.712 -1.490 11.495 1.00 97.06 101 LEU A O 1
ATOM 779 N N . LYS A 1 102 ? -0.921 -3.003 11.208 1.00 97.56 102 LYS A N 1
ATOM 780 C CA . LYS A 1 102 ? -0.025 -4.059 10.697 1.00 97.56 102 LYS A CA 1
ATOM 781 C C . LYS A 1 102 ? 0.656 -3.639 9.396 1.00 97.56 102 LYS A C 1
ATOM 783 O O . LYS A 1 102 ? 1.846 -3.887 9.204 1.00 97.56 102 LYS A O 1
ATOM 788 N N . ALA A 1 103 ? -0.086 -2.997 8.494 1.00 96.81 103 ALA A N 1
ATOM 789 C CA . ALA A 1 103 ? 0.442 -2.508 7.230 1.00 96.81 103 ALA A CA 1
ATOM 790 C C . ALA A 1 103 ? 1.488 -1.403 7.430 1.00 96.81 103 ALA A C 1
ATOM 792 O O . ALA A 1 103 ? 2.473 -1.393 6.684 1.00 96.81 103 ALA A O 1
ATOM 793 N N . HIS A 1 104 ? 1.281 -0.527 8.419 1.00 97.12 104 HIS A N 1
ATOM 794 C CA . HIS A 1 104 ? 2.214 0.526 8.820 1.00 97.12 104 HIS A CA 1
ATOM 795 C C . HIS A 1 104 ? 3.485 -0.049 9.441 1.00 97.12 104 HIS A C 1
ATOM 797 O O . HIS A 1 104 ? 4.578 0.290 8.995 1.00 97.12 104 HIS A O 1
ATOM 803 N N . GLN A 1 105 ? 3.357 -0.986 10.383 1.00 96.38 105 GLN A N 1
ATOM 804 C CA . GLN A 1 105 ? 4.508 -1.673 10.969 1.00 96.38 105 GLN A CA 1
ATOM 805 C C . GLN A 1 105 ? 5.346 -2.360 9.884 1.00 96.38 105 GLN A C 1
ATOM 807 O O . GLN A 1 105 ? 6.546 -2.121 9.791 1.00 96.38 105 GLN A O 1
ATOM 812 N N . TYR A 1 106 ? 4.700 -3.117 8.990 1.00 94.38 106 TYR A N 1
ATOM 813 C CA . TYR A 1 106 ? 5.384 -3.751 7.863 1.00 94.38 106 TYR A CA 1
ATOM 814 C C . TYR A 1 106 ? 6.118 -2.740 6.976 1.00 94.38 106 TYR A C 1
ATOM 816 O O . TYR A 1 106 ? 7.223 -3.013 6.523 1.00 94.38 106 TYR A O 1
ATOM 824 N N . MET A 1 107 ? 5.511 -1.579 6.700 1.00 93.19 107 MET A N 1
ATOM 825 C CA . MET A 1 107 ? 6.179 -0.520 5.942 1.00 93.19 107 MET A CA 1
ATOM 826 C C . MET A 1 107 ? 7.449 -0.062 6.660 1.00 93.19 107 MET A C 1
ATOM 828 O O . MET A 1 107 ? 8.503 -0.024 6.035 1.00 93.19 107 MET A O 1
ATOM 832 N N . MET A 1 108 ? 7.356 0.265 7.951 1.00 92.88 108 MET A N 1
ATOM 833 C CA . MET A 1 108 ? 8.499 0.738 8.735 1.00 92.88 108 MET A CA 1
ATOM 834 C C . MET A 1 108 ? 9.618 -0.306 8.810 1.00 92.88 108 MET A C 1
ATOM 836 O O . MET A 1 108 ? 10.786 0.065 8.806 1.00 92.88 108 ME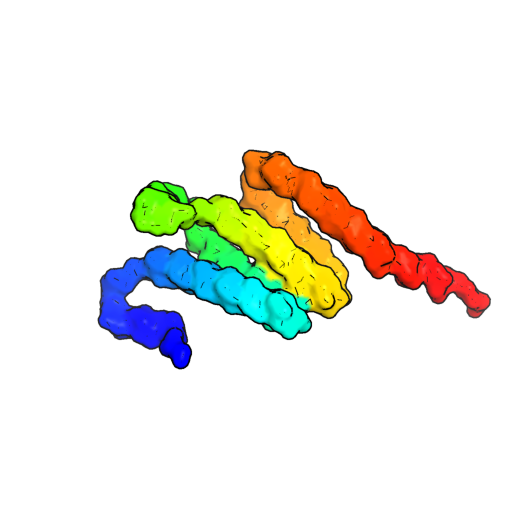T A O 1
ATOM 840 N N . ASP A 1 109 ? 9.284 -1.593 8.824 1.00 90.88 109 ASP A N 1
ATOM 841 C CA . ASP A 1 109 ? 10.277 -2.670 8.818 1.00 90.88 109 ASP A CA 1
ATOM 842 C C . ASP A 1 109 ? 10.910 -2.884 7.429 1.00 90.88 109 ASP A C 1
ATOM 844 O O . ASP A 1 109 ? 12.063 -3.306 7.331 1.00 90.88 109 ASP A O 1
ATOM 848 N N . ALA A 1 110 ? 10.174 -2.599 6.348 1.00 86.06 110 ALA A N 1
ATOM 849 C CA . ALA A 1 110 ? 10.597 -2.873 4.973 1.00 86.06 110 ALA A CA 1
ATOM 850 C C . ALA A 1 110 ? 11.408 -1.743 4.312 1.00 86.06 110 ALA A C 1
ATOM 852 O O . ALA A 1 110 ? 12.182 -2.016 3.391 1.00 86.06 110 ALA A O 1
ATOM 853 N N . ILE A 1 111 ? 11.219 -0.487 4.725 1.00 86.88 111 ILE A N 1
ATOM 854 C CA . ILE A 1 111 ? 11.887 0.676 4.117 1.00 86.88 111 ILE A CA 1
ATOM 855 C C . ILE A 1 111 ? 13.203 1.027 4.833 1.00 86.88 111 ILE A C 1
ATOM 857 O O . ILE A 1 111 ? 13.357 0.805 6.034 1.00 86.88 111 ILE A O 1
ATOM 861 N N . ASP A 1 112 ? 14.159 1.607 4.102 1.00 87.19 112 ASP A N 1
ATOM 862 C CA . ASP A 1 112 ? 15.436 2.046 4.680 1.00 87.19 112 ASP A CA 1
ATOM 863 C C . ASP A 1 112 ? 15.331 3.346 5.494 1.00 87.19 112 ASP A C 1
ATOM 865 O O . ASP A 1 112 ? 14.323 4.049 5.462 1.00 87.19 112 ASP A O 1
ATOM 869 N N . GLU A 1 113 ? 16.399 3.683 6.221 1.00 88.81 113 GLU A N 1
ATOM 870 C CA . GLU A 1 113 ? 16.442 4.855 7.106 1.00 88.81 113 GLU A CA 1
ATOM 871 C C . GLU A 1 113 ? 16.204 6.183 6.376 1.00 88.81 113 GLU A C 1
ATOM 873 O O . GLU A 1 113 ? 15.569 7.084 6.922 1.00 88.81 113 GLU A O 1
ATOM 878 N N . THR A 1 114 ? 16.645 6.307 5.121 1.00 88.62 114 THR A N 1
ATOM 879 C CA . THR A 1 114 ? 16.373 7.504 4.314 1.00 88.62 114 THR A CA 1
ATOM 880 C C . THR A 1 114 ? 14.880 7.634 4.021 1.00 88.62 114 THR A C 1
ATOM 882 O O . THR A 1 114 ? 14.309 8.713 4.178 1.00 88.62 114 THR A O 1
ATOM 885 N N . ALA A 1 115 ? 14.224 6.537 3.639 1.00 87.88 115 ALA A N 1
ATOM 886 C CA . ALA A 1 115 ? 12.786 6.513 3.415 1.00 87.88 115 ALA A CA 1
ATOM 887 C C . ALA A 1 115 ? 12.002 6.750 4.719 1.00 87.88 115 ALA A C 1
ATOM 889 O O . ALA A 1 115 ? 11.066 7.551 4.708 1.00 87.88 115 ALA A O 1
ATOM 890 N N . LYS A 1 116 ? 12.422 6.156 5.849 1.00 91.12 116 LYS A N 1
ATOM 891 C CA . LYS A 1 116 ? 11.832 6.419 7.178 1.00 91.12 116 LYS A CA 1
ATOM 892 C C . LYS A 1 116 ? 11.891 7.895 7.545 1.00 91.12 116 LYS A C 1
ATOM 894 O O . LYS A 1 116 ? 10.887 8.449 7.98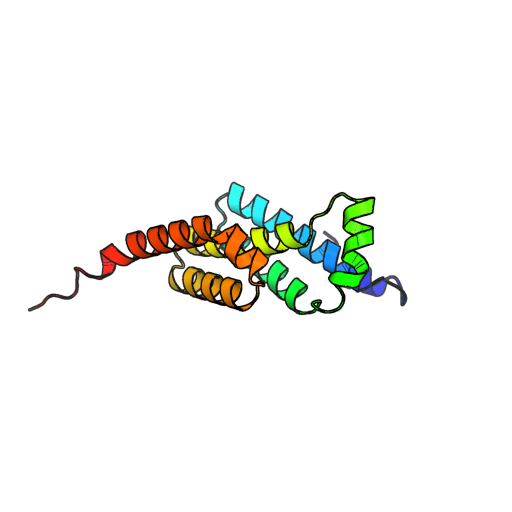6 1.00 91.12 116 LYS A O 1
ATOM 899 N N . ALA A 1 117 ? 13.047 8.528 7.343 1.00 93.19 117 ALA A N 1
ATOM 900 C CA . ALA A 1 117 ? 13.212 9.953 7.596 1.00 93.19 117 ALA A CA 1
ATOM 901 C C . ALA A 1 117 ? 12.270 10.783 6.711 1.00 93.19 117 ALA A C 1
ATOM 903 O O . ALA A 1 117 ? 11.604 11.689 7.204 1.00 93.19 117 ALA A O 1
ATOM 904 N N . SER A 1 118 ? 12.146 10.431 5.425 1.00 90.56 118 SER A N 1
ATOM 905 C CA . SER A 1 118 ? 11.268 11.145 4.487 1.00 90.56 118 SER A CA 1
ATOM 906 C C . SER A 1 118 ? 9.772 11.008 4.795 1.00 90.56 118 SER A C 1
ATOM 908 O O . SER A 1 118 ? 9.003 11.909 4.476 1.00 90.56 118 SER A O 1
ATOM 910 N N . CYS A 1 119 ? 9.344 9.908 5.426 1.00 93.69 119 CYS A N 1
ATOM 911 C CA . CYS A 1 119 ? 7.941 9.675 5.773 1.00 93.69 119 CYS A CA 1
ATOM 912 C C . CYS A 1 119 ? 7.623 9.912 7.255 1.00 93.69 119 CYS A C 1
ATOM 914 O O . CYS A 1 119 ? 6.553 9.505 7.709 1.00 93.69 119 CYS A O 1
ATOM 916 N N . HIS A 1 120 ? 8.536 10.522 8.017 1.00 93.69 120 HIS A N 1
ATOM 917 C CA . HIS A 1 120 ? 8.396 10.698 9.462 1.00 93.69 120 HIS A CA 1
ATOM 918 C C . HIS A 1 120 ? 7.110 11.447 9.839 1.00 93.69 120 HIS A C 1
ATOM 920 O O . HIS A 1 120 ? 6.317 10.944 10.635 1.00 93.69 120 HIS A O 1
ATOM 926 N N . ASP A 1 121 ? 6.866 12.601 9.219 1.00 96.81 121 ASP A N 1
ATOM 927 C CA . ASP A 1 121 ? 5.718 13.451 9.556 1.00 96.81 121 ASP A CA 1
ATOM 928 C C . ASP A 1 121 ? 4.395 12.767 9.205 1.00 96.81 121 ASP A C 1
ATOM 930 O O . ASP A 1 121 ? 3.503 12.670 10.047 1.00 96.81 121 ASP A O 1
ATOM 934 N N . TRP A 1 122 ? 4.323 12.163 8.014 1.00 96.88 122 TRP A N 1
ATOM 935 C CA . TRP A 1 122 ? 3.182 11.342 7.603 1.00 96.88 122 TRP A CA 1
ATOM 936 C C . TRP A 1 122 ? 2.924 10.179 8.575 1.00 96.88 122 TRP A C 1
ATOM 938 O O . TRP A 1 122 ? 1.783 9.886 8.916 1.00 96.88 122 TRP A O 1
ATOM 948 N N . SER A 1 123 ? 3.981 9.506 9.038 1.00 96.31 123 SER A N 1
ATOM 949 C CA . SER A 1 123 ? 3.883 8.368 9.958 1.00 96.31 123 SER A CA 1
ATOM 950 C C . SER A 1 123 ? 3.309 8.782 11.314 1.00 96.31 123 SER A C 1
ATOM 952 O O . SER A 1 123 ? 2.515 8.043 11.898 1.00 96.31 123 SER A O 1
ATOM 954 N N . ASN A 1 124 ? 3.681 9.965 11.805 1.00 96.62 124 ASN A N 1
ATOM 955 C CA . ASN A 1 124 ? 3.140 10.512 13.046 1.00 96.62 124 ASN A CA 1
ATOM 956 C C . ASN A 1 124 ? 1.667 10.898 12.895 1.00 96.62 124 ASN A C 1
ATOM 958 O O . ASN A 1 124 ? 0.858 10.496 13.729 1.00 96.62 124 ASN A O 1
ATOM 962 N N . GLU A 1 125 ? 1.310 11.580 11.807 1.00 97.50 125 GLU A N 1
ATOM 963 C CA . GLU A 1 125 ? -0.079 11.939 11.508 1.00 97.50 125 GLU A CA 1
ATOM 964 C C . GLU A 1 125 ? -0.968 10.693 11.372 1.00 97.50 125 GLU A C 1
ATOM 966 O O . GLU A 1 125 ? -2.039 10.607 11.971 1.00 97.50 125 GLU A O 1
ATOM 971 N N . PHE A 1 126 ? -0.501 9.671 10.651 1.00 96.94 126 PHE A N 1
ATOM 972 C CA . PHE A 1 126 ? -1.222 8.408 10.504 1.00 96.94 126 PHE A CA 1
ATOM 973 C C . PHE A 1 126 ? -1.476 7.719 11.857 1.00 96.94 126 PHE A C 1
ATOM 975 O O . PHE A 1 126 ? -2.578 7.225 12.112 1.00 96.94 126 PHE A O 1
ATOM 982 N N . LYS A 1 127 ? -0.477 7.696 12.750 1.00 95.94 127 LYS A N 1
ATOM 983 C CA . LYS A 1 127 ? -0.634 7.138 14.104 1.00 95.94 127 LYS A CA 1
ATOM 984 C C . LYS A 1 127 ? -1.640 7.930 14.931 1.00 95.94 127 LYS A C 1
ATOM 986 O O . LYS A 1 127 ? -2.424 7.325 15.658 1.00 95.94 127 LYS A O 1
ATOM 991 N N . GLU A 1 128 ? -1.634 9.256 14.822 1.00 95.69 128 GLU A N 1
ATOM 992 C CA . GLU A 1 128 ? -2.614 10.108 15.493 1.00 95.69 128 GLU A CA 1
ATOM 993 C C . GLU A 1 128 ? -4.038 9.785 15.022 1.00 95.69 128 GLU A C 1
ATOM 995 O O . GLU A 1 128 ? -4.896 9.505 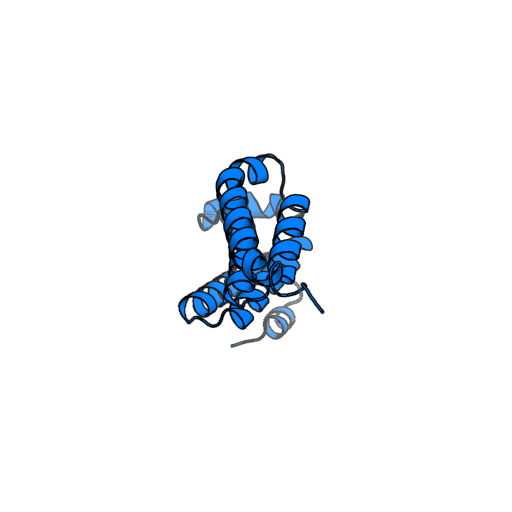15.858 1.00 95.69 128 GLU A O 1
ATOM 1000 N N . GLN A 1 129 ? -4.263 9.679 13.706 1.00 95.62 129 GLN A N 1
ATOM 1001 C CA . GLN A 1 129 ? -5.557 9.269 13.142 1.00 95.62 129 GLN A CA 1
ATOM 1002 C C . GLN A 1 129 ? -6.016 7.905 13.682 1.00 95.62 129 GLN A C 1
ATOM 1004 O O . GLN A 1 129 ? -7.171 7.745 14.084 1.00 95.62 129 GLN A O 1
ATOM 1009 N N . CYS A 1 130 ? -5.109 6.924 13.735 1.00 94.12 130 CYS A N 1
ATOM 1010 C CA . CYS A 1 130 ? -5.397 5.604 14.298 1.00 94.12 130 CYS A CA 1
ATOM 1011 C C . CYS A 1 130 ? -5.804 5.686 15.779 1.00 94.12 130 CYS A C 1
ATOM 1013 O O . CYS A 1 130 ? -6.780 5.056 16.184 1.00 94.12 130 CYS A O 1
ATOM 1015 N N . ASN A 1 131 ? -5.097 6.487 16.581 1.00 91.94 131 ASN A N 1
ATOM 1016 C CA . ASN A 1 131 ? -5.401 6.675 18.001 1.00 91.94 131 ASN A CA 1
ATOM 1017 C C . ASN A 1 131 ? -6.768 7.342 18.212 1.00 91.94 131 ASN A C 1
ATOM 1019 O O . ASN A 1 131 ? -7.535 6.913 19.076 1.00 91.94 131 ASN A O 1
ATOM 1023 N N . THR A 1 132 ? -7.105 8.353 17.406 1.00 92.50 132 THR A N 1
ATOM 1024 C CA . THR A 1 132 ? -8.421 9.007 17.446 1.00 92.50 132 THR A CA 1
ATOM 1025 C C . THR A 1 132 ? -9.549 8.020 17.148 1.00 92.50 132 THR A C 1
ATOM 1027 O O . THR A 1 132 ? -10.583 8.050 17.813 1.00 92.50 132 THR A O 1
ATOM 1030 N N . LEU A 1 133 ? -9.349 7.112 16.189 1.00 87.50 133 LEU A N 1
ATOM 1031 C CA . LEU A 1 133 ? -10.332 6.090 15.818 1.00 87.50 133 LEU A CA 1
ATOM 1032 C C . LEU A 1 133 ? -10.419 4.928 16.821 1.00 87.50 133 LEU A C 1
ATOM 1034 O O . LEU A 1 133 ? -11.451 4.262 16.884 1.00 87.50 133 LEU A O 1
ATOM 1038 N N . ALA A 1 134 ? -9.378 4.699 17.626 1.00 80.56 134 ALA A N 1
ATOM 1039 C CA . ALA A 1 134 ? -9.369 3.698 18.695 1.00 80.56 134 ALA A CA 1
ATOM 1040 C C . ALA A 1 134 ? -10.070 4.176 19.984 1.00 80.56 134 ALA A C 1
ATOM 1042 O O . ALA A 1 134 ? -10.618 3.366 20.734 1.00 80.56 134 ALA A O 1
ATOM 1043 N N . ALA A 1 135 ? -10.086 5.490 20.238 1.00 70.81 135 ALA A N 1
ATOM 1044 C CA . ALA A 1 135 ? -10.646 6.100 21.447 1.00 70.81 135 ALA A CA 1
ATOM 1045 C C . ALA A 1 135 ? -12.118 5.734 21.786 1.00 70.81 135 ALA A C 1
ATOM 1047 O O . ALA A 1 135 ? -12.418 5.610 22.976 1.00 70.81 135 ALA A O 1
ATOM 1048 N N . PRO A 1 136 ? -13.041 5.503 20.826 1.00 61.03 136 PRO A N 1
ATOM 1049 C CA . PRO A 1 136 ? -14.428 5.136 21.131 1.00 61.03 136 PRO A CA 1
ATOM 1050 C C . PRO A 1 136 ? -14.603 3.758 21.792 1.00 61.03 136 PRO A C 1
ATOM 1052 O O . PRO A 1 136 ? -15.647 3.510 22.387 1.00 61.03 136 PRO A O 1
ATOM 1055 N N . TYR A 1 137 ? -13.611 2.863 21.716 1.00 52.56 137 TYR A N 1
ATOM 1056 C CA . TYR A 1 137 ? -13.701 1.510 22.287 1.00 52.56 137 TYR A CA 1
ATOM 1057 C C . TYR A 1 137 ? -13.207 1.413 23.740 1.00 52.56 137 TYR A C 1
ATOM 1059 O O . TYR A 1 137 ? -13.357 0.369 24.372 1.00 52.56 137 TYR A O 1
ATOM 1067 N N . ALA A 1 138 ? -12.643 2.490 24.301 1.00 52.22 138 ALA A N 1
ATOM 1068 C CA . ALA A 1 138 ? -12.107 2.499 25.664 1.00 52.22 138 ALA A CA 1
ATOM 1069 C C . ALA A 1 138 ? -13.155 2.810 26.755 1.00 52.22 138 ALA A C 1
ATOM 1071 O O . ALA A 1 138 ? -12.855 2.671 27.939 1.00 52.22 138 ALA A O 1
ATOM 1072 N N . THR A 1 139 ? -14.377 3.224 26.395 1.00 49.09 139 THR A N 1
ATOM 1073 C CA . THR A 1 139 ? -15.376 3.752 27.350 1.00 49.09 139 THR A CA 1
ATOM 1074 C C . THR A 1 139 ? -16.622 2.888 27.562 1.00 49.09 139 THR A C 1
ATOM 1076 O O . THR A 1 139 ? -17.444 3.240 28.403 1.00 49.09 139 THR A O 1
ATOM 1079 N N . THR A 1 140 ? -16.773 1.739 26.894 1.00 48.03 140 THR A N 1
ATOM 1080 C CA . THR A 1 140 ? -17.940 0.848 27.098 1.00 48.03 140 THR A CA 1
ATOM 1081 C C . THR A 1 140 ? -17.669 -0.386 27.959 1.00 48.03 140 THR A C 1
ATOM 1083 O O . THR A 1 140 ? -18.542 -1.239 28.084 1.00 48.03 140 THR A O 1
ATOM 1086 N N . SER A 1 141 ? -16.505 -0.488 28.606 1.00 48.34 141 SER A N 1
ATOM 1087 C CA . SER A 1 141 ? -16.223 -1.551 29.583 1.00 48.34 141 SER A CA 1
ATOM 1088 C C . SER A 1 141 ? -16.196 -1.011 31.016 1.00 48.34 141 SER A C 1
ATOM 1090 O O . SER A 1 141 ? -15.167 -1.065 31.687 1.00 48.34 141 SER A O 1
ATOM 1092 N N . THR A 1 142 ? -17.343 -0.537 31.507 1.00 49.91 142 THR A N 1
ATOM 1093 C CA . THR A 1 142 ? -17.574 -0.369 32.951 1.00 49.91 142 THR A CA 1
ATOM 1094 C C . THR A 1 142 ? -19.025 -0.692 33.325 1.00 49.91 142 THR A C 1
ATOM 1096 O O . THR A 1 142 ? -19.859 0.202 33.371 1.00 49.91 142 THR A O 1
ATOM 1099 N N . ALA A 1 143 ? -19.242 -1.982 33.631 1.00 37.94 143 ALA A N 1
ATOM 1100 C CA . ALA A 1 143 ? -20.057 -2.542 34.730 1.00 37.94 143 ALA A CA 1
ATOM 1101 C C . ALA A 1 143 ? -21.590 -2.256 34.756 1.00 37.94 143 ALA A C 1
ATOM 1103 O O . ALA A 1 143 ? -22.065 -1.398 34.013 1.00 37.94 143 ALA A O 1
ATOM 1104 N N . PRO A 1 144 ? -22.406 -2.967 35.571 1.00 56.06 144 PRO A N 1
ATOM 1105 C CA . PRO A 1 144 ? -22.105 -3.649 36.842 1.00 56.06 144 PRO A CA 1
ATOM 1106 C C . PRO A 1 144 ? -21.850 -5.156 36.737 1.00 56.06 144 PRO A C 1
ATOM 1108 O O . PRO A 1 144 ? -22.554 -5.831 35.954 1.00 56.06 144 PRO A O 1
#

Foldseek 3Di:
DDDLVVVPVPDPPPPVVVSLVVLLVVLQVQLVVCVVVLVLVSNLVSLVSSLVSVVVQVVPCVVCVVVCCVPPVDPVLVSNLVSLLSNLVSCVSVVNLVSSVVSLVVSVVPDDPVSCVVCVVVSVVSVVSSVVSCVVVPPPPDDD

Organism: NCBI:txid1912939

Radius of gyration: 17.91 Å; chains: 1; bounding box: 42×31×62 Å

pLDDT: mean 80.98, std 17.78, range [37.94, 98.38]